Protein AF-A0A1G3V9J1-F1 (afdb_monomer_lite)

Secondary structure (DSSP, 8-state):
-HHHHHHHHHHHHHHHHHHHT-----SS--HHHHHHHHHHHHHHHHTHHHHHHHHHHHHHHHH--------

Foldseek 3Di:
DVVVVVVVVVLVVQCVVLVPVPDDDDPDCDPVNVVSVVVVVVSVVVCVVVVVVVVVVVVCVVPVDDDPDDD

Structure (mmCIF, N/CA/C/O backbone):
data_AF-A0A1G3V9J1-F1
#
_entry.id   AF-A0A1G3V9J1-F1
#
loop_
_atom_site.group_PDB
_atom_site.id
_atom_site.type_symbol
_atom_site.label_atom_id
_atom_site.label_alt_id
_atom_site.label_comp_id
_atom_site.label_asym_id
_atom_site.label_entity_id
_atom_site.label_seq_id
_atom_site.pdbx_PDB_ins_code
_atom_site.Cartn_x
_atom_site.Cartn_y
_atom_site.Cartn_z
_atom_site.occupancy
_atom_site.B_iso_or_equiv
_atom_site.auth_seq_id
_atom_site.auth_comp_id
_atom_site.auth_asym_id
_atom_site.auth_atom_id
_atom_site.pdbx_PDB_model_num
ATOM 1 N N . MET A 1 1 ? 1.872 5.383 17.266 1.00 51.09 1 MET A N 1
ATOM 2 C CA . MET A 1 1 ? 2.408 6.511 16.468 1.00 51.09 1 MET A CA 1
ATOM 3 C C . MET A 1 1 ? 3.751 6.218 15.800 1.00 51.09 1 MET A C 1
ATOM 5 O O . MET A 1 1 ? 3.860 6.477 14.614 1.00 51.09 1 MET A O 1
ATOM 9 N N . LYS A 1 2 ? 4.760 5.636 16.474 1.00 51.59 2 LYS A N 1
ATOM 10 C CA . LYS A 1 2 ? 6.052 5.336 15.811 1.00 51.59 2 LYS A CA 1
ATOM 11 C C . LYS A 1 2 ? 5.919 4.407 14.586 1.00 51.59 2 LYS A C 1
ATOM 13 O O . LYS A 1 2 ? 6.448 4.721 13.533 1.00 51.59 2 LYS A O 1
ATOM 18 N N . ARG A 1 3 ? 5.122 3.333 14.684 1.00 56.56 3 ARG A N 1
ATOM 19 C CA . ARG A 1 3 ? 4.926 2.352 13.592 1.00 56.56 3 ARG A CA 1
ATOM 20 C C . ARG A 1 3 ? 4.214 2.895 12.342 1.00 56.56 3 ARG A C 1
ATOM 22 O O . ARG A 1 3 ? 4.497 2.436 11.241 1.00 56.56 3 ARG A O 1
ATOM 29 N N . THR A 1 4 ? 3.317 3.869 12.496 1.00 59.62 4 THR A N 1
ATOM 30 C CA . THR A 1 4 ? 2.598 4.505 11.375 1.00 59.62 4 THR A CA 1
ATOM 31 C C . THR A 1 4 ? 3.480 5.497 10.616 1.00 59.62 4 THR A C 1
ATOM 33 O O . THR A 1 4 ? 3.382 5.608 9.402 1.00 59.62 4 THR A O 1
ATOM 36 N N . ILE A 1 5 ? 4.396 6.175 11.313 1.00 66.00 5 ILE A N 1
ATOM 37 C CA . ILE A 1 5 ? 5.352 7.101 10.687 1.00 66.00 5 ILE A CA 1
ATOM 38 C C . ILE A 1 5 ? 6.426 6.323 9.915 1.00 66.00 5 ILE A C 1
ATOM 40 O O . ILE A 1 5 ? 6.769 6.696 8.799 1.00 66.00 5 ILE A O 1
ATOM 44 N N . THR A 1 6 ? 6.909 5.199 10.457 1.00 67.75 6 THR A N 1
ATOM 45 C CA . THR A 1 6 ? 7.891 4.342 9.769 1.00 67.75 6 THR A CA 1
ATOM 46 C C . THR A 1 6 ? 7.328 3.708 8.494 1.00 67.75 6 THR A C 1
ATOM 48 O O . THR A 1 6 ? 8.037 3.607 7.500 1.00 67.75 6 THR A O 1
ATOM 51 N N . THR A 1 7 ? 6.051 3.315 8.491 1.00 64.56 7 THR A N 1
ATOM 52 C CA . THR A 1 7 ? 5.387 2.747 7.302 1.00 64.56 7 THR A CA 1
ATOM 53 C C . THR A 1 7 ? 5.118 3.802 6.233 1.00 64.56 7 THR A C 1
ATOM 55 O O . THR A 1 7 ? 5.361 3.544 5.058 1.00 64.56 7 THR A O 1
ATOM 58 N N . LEU A 1 8 ? 4.710 5.012 6.627 1.00 69.44 8 LEU A N 1
ATOM 59 C CA . LEU A 1 8 ? 4.551 6.133 5.699 1.00 69.44 8 LEU A CA 1
ATOM 60 C C . LEU A 1 8 ? 5.897 6.585 5.104 1.00 69.44 8 LEU A C 1
ATOM 62 O O . LEU A 1 8 ? 5.987 6.847 3.909 1.00 69.44 8 LEU A O 1
ATOM 66 N N . GLY A 1 9 ? 6.959 6.614 5.916 1.00 71.62 9 GLY A N 1
ATOM 67 C CA . GLY A 1 9 ? 8.317 6.915 5.456 1.00 71.62 9 GLY A CA 1
ATOM 68 C C . GLY A 1 9 ? 8.862 5.869 4.479 1.00 71.62 9 GLY A C 1
ATOM 69 O O . GLY A 1 9 ? 9.460 6.232 3.470 1.00 71.62 9 GLY A O 1
ATOM 70 N N . ALA A 1 10 ? 8.596 4.583 4.725 1.00 70.12 10 ALA A N 1
ATOM 71 C CA . ALA A 1 10 ? 8.951 3.511 3.796 1.00 70.12 10 ALA A CA 1
ATOM 72 C C . ALA A 1 10 ? 8.203 3.637 2.457 1.00 70.12 10 ALA A C 1
ATOM 74 O O . ALA A 1 10 ? 8.812 3.475 1.404 1.00 70.12 10 ALA A O 1
ATOM 75 N N . LEU A 1 11 ? 6.915 4.004 2.487 1.00 67.25 11 LEU A N 1
ATOM 76 C CA . LEU A 1 11 ? 6.111 4.220 1.281 1.00 67.25 11 LEU A CA 1
ATOM 77 C C . LEU A 1 11 ? 6.678 5.357 0.414 1.00 67.25 11 LEU A C 1
ATOM 79 O O . LEU A 1 11 ? 6.868 5.193 -0.791 1.00 67.25 11 LEU A O 1
ATOM 83 N N . MET A 1 12 ? 7.011 6.487 1.041 1.00 68.88 12 MET A N 1
ATOM 84 C CA . MET A 1 12 ? 7.616 7.635 0.359 1.00 68.88 12 MET A CA 1
ATOM 85 C C . MET A 1 12 ? 8.984 7.281 -0.240 1.00 68.88 12 MET A C 1
ATOM 87 O O . MET A 1 12 ? 9.252 7.630 -1.385 1.00 68.88 12 MET A O 1
ATOM 91 N N . ALA A 1 13 ? 9.814 6.519 0.481 1.00 70.25 13 ALA A N 1
ATOM 92 C CA . ALA A 1 13 ? 11.125 6.085 -0.005 1.00 70.25 13 ALA A CA 1
ATOM 93 C C . ALA A 1 13 ? 11.042 5.166 -1.239 1.00 70.25 13 ALA A C 1
ATOM 95 O O . ALA A 1 13 ? 11.900 5.243 -2.116 1.00 70.25 13 ALA A O 1
ATOM 96 N N . THR A 1 14 ? 10.000 4.332 -1.343 1.00 66.75 14 THR A N 1
ATOM 97 C CA . THR A 1 14 ? 9.781 3.471 -2.521 1.00 66.75 14 THR A CA 1
ATOM 98 C C . THR A 1 14 ? 9.230 4.208 -3.745 1.00 66.75 14 THR A C 1
ATOM 100 O O . THR A 1 14 ? 9.402 3.725 -4.861 1.00 66.75 14 THR A O 1
ATOM 103 N N . ALA A 1 15 ? 8.604 5.378 -3.568 1.00 63.44 15 ALA A N 1
ATOM 104 C CA . ALA A 1 15 ? 8.032 6.168 -4.663 1.00 63.44 15 ALA A CA 1
ATOM 105 C C . ALA A 1 15 ? 9.055 7.103 -5.341 1.00 63.44 15 ALA A C 1
ATOM 107 O O . ALA A 1 15 ? 8.920 7.414 -6.523 1.00 63.44 15 ALA A O 1
ATOM 108 N N . THR A 1 16 ? 10.107 7.514 -4.624 1.00 64.38 16 THR A N 1
ATOM 109 C CA . THR A 1 16 ? 11.181 8.392 -5.123 1.00 64.38 16 THR A CA 1
ATOM 110 C C . THR A 1 16 ? 11.838 7.931 -6.436 1.00 64.38 16 THR A C 1
ATOM 112 O O . THR A 1 16 ? 11.958 8.758 -7.342 1.00 64.38 16 THR A O 1
ATOM 115 N N . PRO A 1 17 ? 12.246 6.654 -6.615 1.00 63.53 17 PRO A N 1
ATOM 116 C CA . PRO A 1 17 ? 12.893 6.227 -7.859 1.00 63.53 17 PRO A CA 1
ATOM 117 C C . PRO A 1 17 ? 11.955 6.245 -9.077 1.00 63.53 17 PRO A C 1
ATOM 119 O O . PRO A 1 17 ? 12.432 6.393 -10.200 1.00 63.53 17 PRO A O 1
ATOM 122 N N . ALA A 1 18 ? 10.633 6.159 -8.881 1.00 63.53 18 ALA A N 1
ATOM 123 C CA . ALA A 1 18 ? 9.664 6.192 -9.979 1.00 63.53 18 ALA A CA 1
ATOM 124 C C . ALA A 1 18 ? 9.532 7.568 -10.637 1.00 63.53 18 ALA A C 1
ATOM 126 O O . ALA A 1 18 ? 9.256 7.664 -11.829 1.00 63.53 18 ALA A O 1
ATOM 127 N N . ILE A 1 19 ? 9.762 8.630 -9.866 1.00 63.12 19 ILE A N 1
ATOM 128 C CA . ILE A 1 19 ? 9.613 10.017 -10.318 1.00 63.12 19 ILE A CA 1
ATOM 129 C C . ILE A 1 19 ? 10.844 10.464 -11.131 1.00 63.12 19 ILE A C 1
ATOM 131 O O . ILE A 1 19 ? 10.730 11.313 -12.008 1.00 63.12 19 ILE A O 1
ATOM 135 N N . ALA A 1 20 ? 12.017 9.864 -10.892 1.00 64.38 20 ALA A N 1
ATOM 136 C CA . ALA A 1 20 ? 13.276 10.237 -11.546 1.00 64.38 20 ALA A CA 1
ATOM 137 C C . ALA A 1 20 ? 13.519 9.559 -12.912 1.00 64.38 20 ALA A C 1
ATOM 139 O O . ALA A 1 20 ? 14.362 10.017 -13.677 1.00 64.38 20 ALA A O 1
ATOM 140 N N . ALA A 1 21 ? 12.798 8.484 -13.243 1.00 62.84 21 ALA A N 1
ATOM 141 C CA . ALA A 1 21 ? 13.017 7.702 -14.467 1.00 62.84 21 ALA A CA 1
ATOM 142 C C . ALA A 1 21 ? 12.372 8.304 -15.740 1.00 62.84 21 ALA A C 1
ATOM 144 O O . ALA A 1 21 ? 12.407 7.688 -16.802 1.00 62.84 21 ALA A O 1
ATOM 145 N N . GLY A 1 22 ? 11.763 9.490 -15.651 1.00 58.53 22 GLY A N 1
ATOM 146 C CA . GLY A 1 22 ? 10.887 10.065 -16.680 1.00 58.53 22 GLY A CA 1
ATOM 147 C C . GLY A 1 22 ? 11.548 10.683 -17.919 1.00 58.53 22 GLY A C 1
ATOM 148 O O . GLY A 1 22 ? 10.915 11.523 -18.548 1.00 58.53 22 GLY A O 1
ATOM 149 N N . ALA A 1 23 ? 12.783 10.334 -18.289 1.00 56.88 23 ALA A N 1
ATOM 150 C CA . ALA A 1 23 ? 13.457 11.002 -19.408 1.00 56.88 23 ALA A CA 1
ATOM 151 C C . ALA A 1 23 ? 14.358 10.074 -20.230 1.00 56.88 23 ALA A C 1
ATOM 153 O O . ALA A 1 23 ? 15.581 10.143 -20.122 1.00 56.88 23 ALA A O 1
ATOM 154 N N . THR A 1 24 ? 13.784 9.225 -21.086 1.00 55.53 24 THR A N 1
ATOM 155 C CA . THR A 1 24 ? 14.476 8.799 -22.318 1.00 55.53 24 THR A CA 1
ATOM 156 C C . THR A 1 24 ? 13.473 8.294 -23.349 1.00 55.53 24 THR A C 1
ATOM 158 O O . THR A 1 24 ? 12.796 7.290 -23.136 1.00 55.53 24 THR A O 1
ATOM 161 N N . GLU A 1 25 ? 13.368 9.010 -24.466 1.00 58.91 25 GLU A N 1
ATOM 162 C CA . GLU A 1 25 ? 12.564 8.604 -25.614 1.00 58.91 25 GLU A CA 1
ATOM 163 C C . GLU A 1 25 ? 13.313 7.495 -26.357 1.00 58.91 25 GLU A C 1
ATOM 165 O O . GLU A 1 25 ? 14.420 7.681 -26.859 1.00 58.91 25 GLU A O 1
ATOM 170 N N . THR A 1 26 ? 12.755 6.293 -26.364 1.00 54.97 26 THR A N 1
ATOM 171 C CA . THR A 1 26 ? 13.208 5.195 -27.217 1.00 54.97 26 THR A CA 1
ATOM 172 C C . THR A 1 26 ? 11.953 4.506 -27.716 1.00 54.97 26 THR A C 1
ATOM 174 O O . THR A 1 26 ? 11.056 4.213 -26.929 1.00 54.97 26 THR A O 1
ATOM 177 N N . GLU A 1 27 ? 11.850 4.332 -29.029 1.00 58.44 27 GLU A N 1
ATOM 178 C CA . GLU A 1 27 ? 10.693 3.759 -29.710 1.00 58.44 27 GLU A CA 1
ATOM 179 C C . GLU A 1 27 ? 10.436 2.327 -29.212 1.00 58.44 27 GLU A C 1
ATOM 181 O O . GLU A 1 27 ? 11.073 1.365 -29.636 1.00 58.44 27 GLU A O 1
ATOM 186 N N . GLY A 1 28 ? 9.529 2.198 -28.242 1.00 65.50 28 GLY A N 1
ATOM 187 C CA . GLY A 1 28 ? 9.193 0.946 -27.571 1.00 65.50 28 GLY A CA 1
ATOM 188 C C . GLY A 1 28 ? 9.122 1.112 -26.055 1.00 65.50 28 GLY A C 1
ATOM 189 O O . GLY A 1 28 ? 9.852 1.892 -25.450 1.00 65.50 28 GLY A O 1
ATOM 190 N N . MET A 1 29 ? 8.226 0.365 -25.408 1.00 66.06 29 MET A N 1
ATOM 191 C CA . MET A 1 29 ? 8.168 0.344 -23.949 1.00 66.06 29 MET A CA 1
ATOM 192 C C . MET A 1 29 ? 9.456 -0.295 -23.410 1.00 66.06 29 MET A C 1
ATOM 194 O O . MET A 1 29 ? 9.623 -1.512 -23.454 1.00 66.06 29 MET A O 1
ATOM 198 N N . SER A 1 30 ? 10.386 0.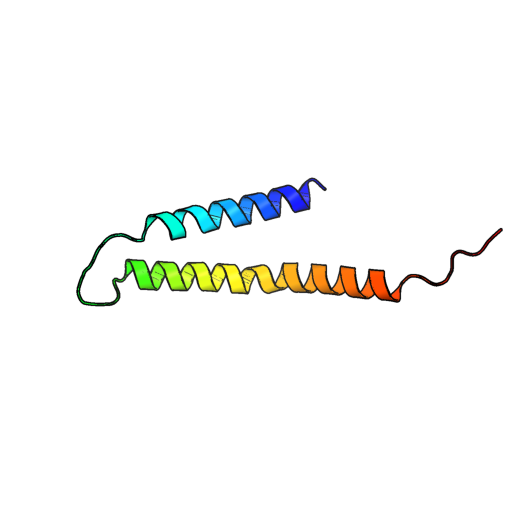549 -22.954 1.00 79.69 30 SER A N 1
ATOM 199 C CA . SER A 1 30 ? 11.684 0.128 -22.427 1.00 79.69 30 SER A CA 1
ATOM 200 C C . SER A 1 30 ? 11.501 -0.872 -21.284 1.00 79.69 30 SER A C 1
ATOM 202 O O . SER A 1 30 ? 10.595 -0.729 -20.459 1.00 79.69 30 SER A O 1
ATOM 204 N N . LEU A 1 31 ? 12.382 -1.876 -21.197 1.00 81.94 31 LEU A N 1
ATOM 205 C CA . LEU A 1 31 ? 12.382 -2.859 -20.103 1.00 81.94 31 LEU A CA 1
ATOM 206 C C . LEU A 1 31 ? 12.366 -2.185 -18.723 1.00 81.94 31 LEU A C 1
ATOM 208 O O . LEU A 1 31 ? 11.731 -2.687 -17.797 1.00 81.94 31 LEU A O 1
ATOM 212 N N . ILE A 1 32 ? 13.011 -1.022 -18.600 1.00 82.50 32 ILE A N 1
ATOM 213 C CA . ILE A 1 32 ? 13.037 -0.227 -17.368 1.00 82.50 32 ILE A CA 1
ATOM 214 C C . ILE A 1 32 ? 11.638 0.309 -17.038 1.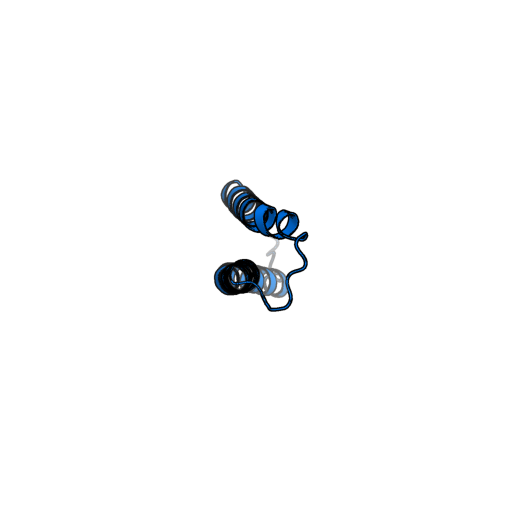00 82.50 32 ILE A C 1
ATOM 216 O O . ILE A 1 32 ? 11.222 0.251 -15.886 1.00 82.50 32 ILE A O 1
ATOM 220 N N . THR A 1 33 ? 10.878 0.763 -18.036 1.00 80.50 33 THR A N 1
ATOM 221 C CA . THR A 1 33 ? 9.495 1.234 -17.873 1.00 80.50 33 THR A CA 1
ATOM 222 C C . THR A 1 33 ? 8.563 0.100 -17.447 1.00 80.50 33 THR A C 1
ATOM 224 O O . THR A 1 33 ? 7.753 0.284 -16.540 1.00 80.50 33 THR A O 1
ATOM 227 N N . ILE A 1 34 ? 8.704 -1.092 -18.039 1.00 84.69 34 ILE A N 1
ATOM 228 C CA . ILE A 1 34 ? 7.924 -2.283 -17.655 1.00 84.69 34 ILE A CA 1
ATOM 229 C C . ILE A 1 34 ? 8.220 -2.663 -16.205 1.00 84.69 34 ILE A C 1
ATOM 231 O O . ILE A 1 34 ? 7.298 -2.894 -15.423 1.00 84.69 34 ILE A O 1
ATOM 235 N N . LEU A 1 35 ? 9.501 -2.700 -15.832 1.00 84.44 35 LEU A N 1
ATOM 236 C CA . LEU A 1 35 ? 9.917 -3.034 -14.476 1.0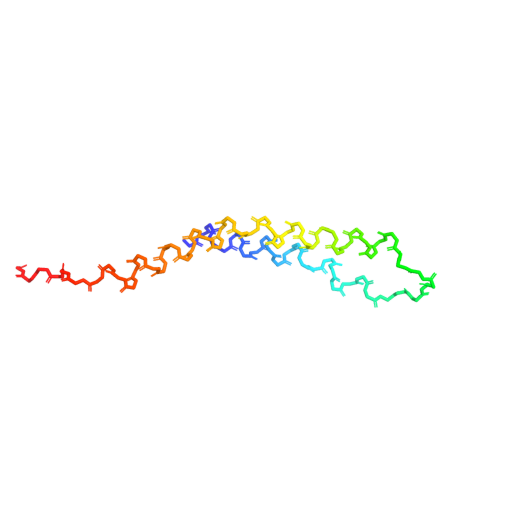0 84.44 35 LEU A CA 1
ATOM 237 C C . LEU A 1 35 ? 9.456 -1.968 -13.474 1.00 84.44 35 LEU A C 1
ATOM 239 O O . LEU A 1 35 ? 9.019 -2.310 -12.378 1.00 84.44 35 LEU A O 1
ATOM 243 N N . LEU A 1 36 ? 9.475 -0.693 -13.866 1.00 83.88 36 LEU A N 1
ATOM 244 C CA . LEU A 1 36 ? 8.988 0.411 -13.048 1.00 83.88 36 LEU A CA 1
ATOM 245 C C . LEU A 1 36 ? 7.488 0.292 -12.766 1.00 83.88 36 LEU A C 1
ATOM 247 O O . LEU A 1 36 ? 7.079 0.325 -11.606 1.00 83.88 36 LEU A O 1
ATOM 251 N N . ILE A 1 37 ? 6.670 0.127 -13.810 1.00 84.50 37 ILE A N 1
ATOM 252 C CA . ILE A 1 37 ? 5.220 -0.053 -13.667 1.00 84.50 37 ILE A CA 1
ATOM 253 C C . ILE A 1 37 ? 4.918 -1.340 -12.890 1.00 84.50 37 ILE A C 1
ATOM 255 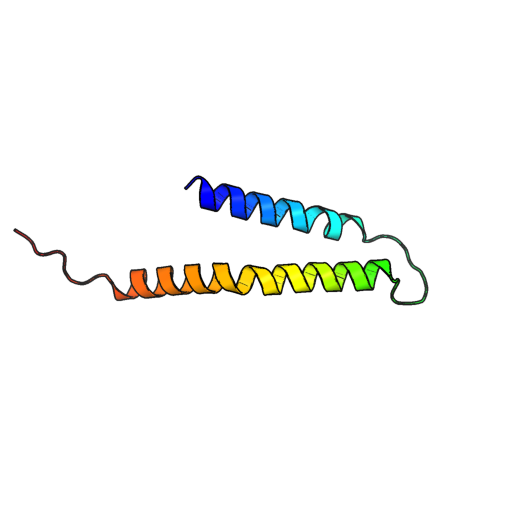O O . ILE A 1 37 ? 4.040 -1.336 -12.030 1.00 84.50 37 ILE A O 1
ATOM 259 N N . GLY A 1 38 ? 5.651 -2.426 -13.144 1.00 86.25 38 GLY A N 1
ATOM 260 C CA . GLY A 1 38 ? 5.472 -3.705 -12.460 1.00 86.25 38 GLY A CA 1
ATOM 261 C C . GLY A 1 38 ? 5.760 -3.618 -10.960 1.00 86.25 38 GLY A C 1
ATOM 262 O O . GLY A 1 38 ? 4.938 -4.044 -10.150 1.00 86.25 38 GLY A O 1
ATOM 263 N N . VAL A 1 39 ? 6.887 -3.014 -10.573 1.00 84.62 39 VAL A N 1
ATOM 264 C CA . VAL A 1 39 ? 7.249 -2.807 -9.161 1.00 84.62 39 VAL A CA 1
ATOM 265 C C . VAL A 1 39 ? 6.304 -1.802 -8.501 1.00 84.62 39 VAL A C 1
ATOM 267 O O . VAL A 1 39 ? 5.823 -2.061 -7.400 1.00 84.62 39 VAL A O 1
ATOM 270 N N . GLY A 1 40 ? 5.964 -0.702 -9.179 1.00 83.81 40 GLY A N 1
ATOM 271 C CA . GLY A 1 40 ? 4.979 0.270 -8.698 1.00 83.81 40 GLY A CA 1
ATOM 272 C C . GLY A 1 40 ? 3.607 -0.362 -8.452 1.00 83.81 40 GLY A C 1
ATOM 273 O O . GLY A 1 40 ? 3.020 -0.182 -7.385 1.00 83.81 40 GLY A O 1
ATOM 274 N N . GLY A 1 41 ? 3.128 -1.182 -9.388 1.00 85.38 41 GLY A N 1
ATOM 275 C CA . GLY A 1 41 ? 1.893 -1.950 -9.244 1.00 85.38 41 GLY A CA 1
ATOM 276 C C . GLY A 1 41 ? 1.959 -2.948 -8.087 1.00 85.38 41 GLY A C 1
ATOM 277 O O . GLY A 1 41 ? 1.026 -3.025 -7.288 1.00 85.38 41 GLY A O 1
ATOM 278 N N . LEU A 1 42 ? 3.079 -3.656 -7.927 1.00 86.50 42 LEU A N 1
ATOM 279 C CA . LEU A 1 42 ? 3.277 -4.603 -6.829 1.00 86.50 42 LEU A CA 1
ATOM 280 C C . LEU A 1 42 ? 3.279 -3.911 -5.456 1.00 86.50 42 LEU A C 1
ATOM 282 O O . LEU A 1 42 ? 2.729 -4.458 -4.499 1.00 86.50 42 LEU A O 1
ATOM 286 N N . ILE A 1 43 ? 3.830 -2.697 -5.353 1.00 85.06 43 ILE A N 1
ATOM 287 C CA . ILE A 1 43 ? 3.772 -1.868 -4.138 1.00 85.06 43 ILE A CA 1
ATOM 288 C C . ILE A 1 43 ? 2.319 -1.491 -3.821 1.00 85.06 43 ILE A C 1
ATOM 290 O O . ILE A 1 43 ? 1.871 -1.692 -2.690 1.00 85.06 43 ILE A O 1
ATOM 294 N N . VAL A 1 44 ? 1.560 -1.018 -4.818 1.00 84.69 44 VAL A N 1
ATOM 295 C CA . VAL A 1 44 ? 0.139 -0.647 -4.667 1.00 84.69 44 VAL A CA 1
ATOM 296 C C . VAL A 1 44 ? -0.721 -1.843 -4.237 1.00 84.69 44 VAL A C 1
ATOM 298 O O . VAL A 1 44 ? -1.610 -1.697 -3.398 1.00 84.69 44 VAL A O 1
ATOM 301 N N . VAL A 1 45 ? -0.440 -3.041 -4.749 1.00 87.00 45 VAL A N 1
ATOM 302 C CA . VAL A 1 45 ? -1.126 -4.271 -4.325 1.00 87.00 45 VAL A CA 1
ATOM 303 C C . VAL A 1 45 ? -0.697 -4.686 -2.916 1.00 87.00 45 VAL A C 1
ATOM 305 O O . VAL A 1 45 ? -1.534 -5.057 -2.096 1.00 87.00 45 VAL A O 1
ATOM 308 N N . SER A 1 46 ? 0.590 -4.577 -2.586 1.00 83.81 46 SER A N 1
ATOM 309 C CA . SER A 1 46 ? 1.116 -4.975 -1.272 1.00 83.81 46 SER A CA 1
ATOM 310 C C . SER A 1 46 ? 0.570 -4.108 -0.132 1.00 83.81 46 SER A C 1
ATOM 312 O O . SER A 1 46 ? 0.347 -4.602 0.975 1.00 83.81 46 SER A O 1
ATOM 314 N N . GLN A 1 47 ? 0.273 -2.830 -0.391 1.00 83.00 47 GLN A N 1
ATOM 315 C CA . GLN A 1 47 ? -0.362 -1.943 0.591 1.00 83.00 47 GLN A CA 1
ATOM 316 C C . GLN A 1 47 ? -1.876 -2.177 0.765 1.00 83.00 47 GLN A C 1
ATOM 318 O O . GLN A 1 47 ? -2.492 -1.563 1.639 1.00 83.00 47 GLN A O 1
ATOM 323 N N . LEU A 1 48 ? -2.494 -3.079 -0.007 1.00 82.81 48 LEU A N 1
ATOM 324 C CA . LEU A 1 48 ? -3.919 -3.388 0.125 1.00 82.81 48 LEU A CA 1
ATOM 325 C C . LEU A 1 48 ? -4.235 -3.986 1.506 1.00 82.81 48 LEU A C 1
ATOM 327 O O . LEU A 1 48 ? -5.251 -3.655 2.110 1.00 82.81 48 LEU A O 1
ATOM 331 N N . ILE A 1 49 ? -3.324 -4.794 2.056 1.00 84.50 49 ILE A N 1
ATOM 332 C CA . ILE A 1 49 ? -3.448 -5.368 3.404 1.00 84.50 49 ILE A CA 1
ATOM 333 C C . ILE A 1 49 ? -3.503 -4.263 4.481 1.00 84.50 49 ILE A C 1
ATOM 335 O O . ILE A 1 49 ? -4.490 -4.212 5.223 1.00 84.50 49 ILE A O 1
ATOM 339 N N . PRO A 1 50 ? -2.515 -3.348 4.594 1.00 78.38 50 PRO A N 1
ATOM 340 C CA . PRO A 1 50 ? -2.596 -2.249 5.552 1.00 78.38 50 PRO A CA 1
ATOM 341 C C . PRO A 1 50 ? -3.776 -1.305 5.282 1.00 78.38 50 PRO A C 1
ATOM 343 O O . PRO A 1 50 ? -4.371 -0.824 6.247 1.00 78.38 50 PRO A O 1
ATOM 346 N N . ALA A 1 51 ? -4.177 -1.096 4.022 1.00 83.69 51 ALA A N 1
ATOM 347 C CA . ALA A 1 51 ? -5.360 -0.303 3.679 1.00 83.69 51 ALA A CA 1
ATOM 348 C C . ALA A 1 51 ? -6.658 -0.923 4.228 1.00 83.69 51 ALA A C 1
ATOM 350 O O . ALA A 1 51 ? -7.455 -0.223 4.853 1.00 83.69 51 ALA A O 1
ATOM 351 N N . ILE A 1 52 ? -6.847 -2.239 4.079 1.00 88.38 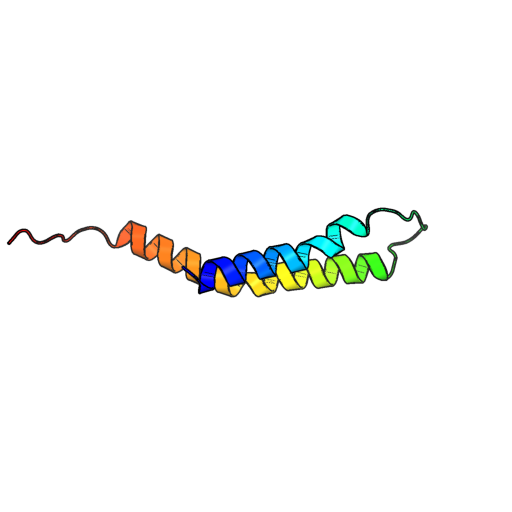52 ILE A N 1
ATOM 352 C CA . ILE A 1 52 ? -8.011 -2.965 4.616 1.00 88.38 52 ILE A CA 1
ATOM 353 C C . ILE A 1 52 ? -8.028 -2.919 6.151 1.00 88.38 52 ILE A C 1
ATOM 355 O O . ILE A 1 52 ? -9.084 -2.719 6.756 1.00 88.38 52 ILE A O 1
ATOM 359 N N . ILE A 1 53 ? -6.868 -3.067 6.800 1.00 87.62 53 ILE A N 1
ATOM 360 C CA . ILE A 1 53 ? -6.752 -2.967 8.265 1.00 87.62 53 ILE A CA 1
ATOM 361 C C . ILE A 1 53 ? -7.172 -1.571 8.746 1.00 87.62 53 ILE A C 1
ATOM 363 O O . ILE A 1 53 ? -7.936 -1.459 9.710 1.00 87.62 53 ILE A O 1
ATOM 367 N N . LEU A 1 54 ? -6.715 -0.515 8.066 1.00 86.69 54 LEU A N 1
ATOM 368 C CA . LEU A 1 54 ? -7.089 0.866 8.373 1.00 86.69 54 LEU A CA 1
ATOM 369 C C . LEU A 1 54 ? -8.588 1.101 8.162 1.00 86.69 54 LEU A C 1
ATOM 371 O O . LEU A 1 54 ? -9.252 1.636 9.050 1.00 86.69 54 LEU A O 1
ATOM 375 N N . LEU A 1 55 ? -9.133 0.639 7.033 1.00 87.69 55 LEU A N 1
ATOM 376 C CA . LEU A 1 55 ? -10.550 0.763 6.697 1.00 87.69 55 LEU A CA 1
ATOM 377 C C . LEU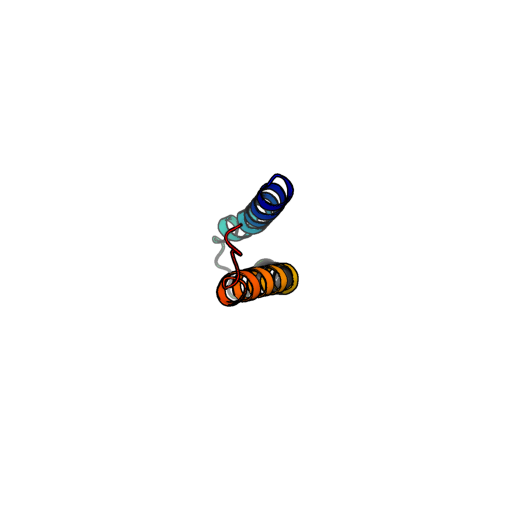 A 1 55 ? -11.432 0.095 7.757 1.00 87.69 55 LEU A C 1
ATOM 379 O O . LEU A 1 55 ? -12.389 0.698 8.238 1.00 87.69 55 LEU A O 1
ATOM 383 N N . ARG A 1 56 ? -11.071 -1.114 8.200 1.00 88.00 56 ARG A N 1
ATOM 384 C CA . ARG A 1 56 ? -11.773 -1.815 9.284 1.00 88.00 56 ARG A CA 1
ATOM 385 C C . ARG A 1 56 ? -11.722 -1.036 10.601 1.00 88.00 56 ARG A C 1
ATOM 387 O O . ARG A 1 56 ? -12.711 -1.015 11.332 1.00 88.00 56 ARG A O 1
ATOM 394 N N . GLY A 1 57 ? -10.591 -0.399 10.905 1.00 86.44 57 GLY A N 1
ATOM 395 C CA . GLY A 1 57 ? -10.440 0.473 12.071 1.00 86.44 57 GLY A CA 1
ATOM 396 C C . GLY A 1 57 ? -11.367 1.689 12.020 1.00 86.44 57 GLY A C 1
ATOM 397 O O . GLY A 1 57 ? -12.026 1.988 13.014 1.00 86.44 57 GLY A O 1
ATOM 398 N N . ILE A 1 58 ? -11.477 2.335 10.855 1.00 87.25 58 ILE A N 1
ATOM 399 C CA . ILE A 1 58 ? -12.365 3.485 10.627 1.00 87.25 58 ILE A CA 1
ATOM 400 C C . ILE A 1 58 ? -13.832 3.068 10.741 1.00 87.25 58 ILE A C 1
ATOM 402 O O . ILE A 1 58 ? -14.576 3.695 11.486 1.00 87.25 58 ILE A O 1
ATOM 406 N N . VAL A 1 59 ? -14.239 1.980 10.078 1.00 88.94 59 VAL A N 1
ATOM 407 C CA . VAL A 1 59 ? -15.611 1.446 10.154 1.00 88.94 59 VAL A CA 1
ATOM 408 C C . VAL A 1 59 ? -15.978 1.125 11.605 1.00 88.94 59 VAL A C 1
ATOM 410 O O . VAL A 1 59 ? -17.014 1.562 12.098 1.00 88.94 59 VAL A O 1
ATOM 413 N N . LYS A 1 60 ? -15.102 0.434 12.343 1.00 83.25 60 LYS A N 1
ATOM 414 C CA . LYS A 1 60 ? -15.335 0.136 13.762 1.00 83.25 60 LYS A CA 1
ATOM 415 C C . LYS A 1 60 ? -15.383 1.398 14.631 1.00 83.25 60 LYS A C 1
ATOM 417 O O . LYS A 1 60 ? -16.142 1.427 15.590 1.00 83.25 60 LYS A O 1
ATOM 422 N N . GLY A 1 61 ? -14.587 2.420 14.322 1.00 83.00 61 GLY A N 1
ATOM 423 C CA . GLY A 1 61 ? -14.610 3.704 15.025 1.00 83.00 61 GLY A CA 1
ATOM 424 C C . GLY A 1 61 ? -15.887 4.502 14.758 1.00 83.00 61 GLY A C 1
ATOM 425 O O . GLY A 1 61 ? -16.448 5.073 15.687 1.00 83.00 61 GLY A O 1
ATOM 426 N N . LEU A 1 62 ? -16.375 4.487 13.517 1.00 84.75 62 LEU A N 1
ATOM 427 C CA . LEU A 1 62 ? -17.576 5.207 13.097 1.00 84.75 62 LEU A CA 1
ATOM 428 C C . LEU A 1 62 ? -18.856 4.579 13.666 1.00 84.75 62 LEU A C 1
ATOM 430 O O . LEU A 1 62 ? -19.739 5.298 14.120 1.00 84.75 62 LEU A O 1
ATOM 434 N N . PHE A 1 63 ? -18.934 3.246 13.704 1.00 84.00 63 PHE A N 1
ATOM 435 C CA . PHE A 1 63 ? -20.095 2.516 14.233 1.00 84.00 63 PHE A CA 1
ATOM 436 C C . PHE A 1 63 ? -19.948 2.084 15.705 1.00 84.00 63 PHE A C 1
ATOM 438 O O . PHE A 1 63 ? -20.863 1.498 16.273 1.00 84.00 63 PHE A O 1
ATOM 445 N N . GLY A 1 64 ? -18.804 2.353 16.343 1.00 67.38 64 GLY A N 1
ATOM 446 C CA . GLY A 1 64 ? -18.491 1.918 17.711 1.00 67.38 64 GLY A CA 1
ATOM 447 C C . GLY A 1 64 ? -18.839 2.915 18.821 1.00 67.38 64 GLY A C 1
ATOM 448 O O . GLY A 1 64 ? -18.543 2.648 19.986 1.00 67.38 64 GLY A O 1
ATOM 449 N N . VAL A 1 65 ? -19.439 4.064 18.502 1.00 62.97 65 VAL A N 1
ATOM 450 C CA . VAL A 1 65 ? -19.774 5.110 19.483 1.00 62.97 65 VAL A CA 1
ATOM 451 C C . VAL A 1 65 ? -21.268 5.086 19.803 1.00 62.97 65 VAL A C 1
ATOM 453 O O . VAL A 1 65 ? -22.036 5.776 19.141 1.00 62.97 65 VAL A O 1
ATOM 456 N N . THR A 1 66 ? -21.700 4.343 20.837 1.00 60.66 66 THR A N 1
ATOM 457 C CA . THR A 1 66 ? -22.995 4.630 21.516 1.00 60.66 66 THR A CA 1
ATOM 458 C C . THR A 1 66 ? -23.163 4.135 22.969 1.00 60.66 66 THR A C 1
ATOM 460 O O . THR A 1 66 ? -24.291 4.059 23.428 1.00 60.66 66 THR A O 1
ATOM 463 N N . VAL A 1 67 ? -22.131 3.856 23.781 1.00 60.59 67 VAL A N 1
ATOM 464 C CA . VAL A 1 67 ? -22.372 3.748 25.248 1.00 60.59 67 VAL A CA 1
ATOM 465 C C . VAL A 1 67 ? -21.212 4.321 26.062 1.00 60.59 67 VAL A C 1
ATOM 467 O O . VAL A 1 67 ? -20.361 3.602 26.581 1.00 60.59 67 VAL A O 1
ATOM 470 N N . ARG A 1 68 ? -21.193 5.648 26.223 1.00 59.94 68 ARG A N 1
ATOM 471 C CA . ARG A 1 68 ? -20.638 6.261 27.437 1.00 59.94 68 ARG A CA 1
ATOM 472 C C . ARG A 1 68 ? -21.717 6.097 28.504 1.00 59.94 68 ARG A C 1
ATOM 474 O O . ARG A 1 68 ? -22.716 6.804 28.462 1.00 59.94 68 ARG A O 1
ATOM 481 N N . LYS A 1 69 ? -21.560 5.123 29.400 1.00 51.81 69 LYS A N 1
ATOM 482 C CA . LYS A 1 69 ? -22.418 5.005 30.584 1.00 51.81 69 LYS A CA 1
ATOM 483 C C . LYS A 1 69 ? -22.026 6.142 31.543 1.00 51.81 69 LYS A C 1
ATOM 485 O O . LYS A 1 69 ? -20.850 6.191 31.901 1.00 51.81 69 LYS A O 1
ATOM 490 N N . PRO A 1 70 ? -22.934 7.065 31.905 1.00 63.50 70 PRO A N 1
ATOM 491 C CA . PRO A 1 70 ? -22.663 8.030 32.958 1.00 63.50 70 PRO A CA 1
ATOM 492 C C . PRO A 1 70 ? -22.884 7.330 34.302 1.00 63.50 70 PRO A C 1
ATOM 494 O O . PRO A 1 70 ? -24.010 6.946 34.614 1.00 63.50 70 PRO A O 1
ATOM 497 N N . LEU A 1 71 ? -21.806 7.111 35.051 1.00 54.16 71 LEU A N 1
ATOM 498 C CA . LEU A 1 71 ? -21.818 6.868 36.493 1.00 54.16 71 LEU A CA 1
ATOM 499 C C . LEU A 1 71 ? -20.628 7.615 37.088 1.00 54.16 71 LEU A C 1
ATOM 501 O O . LEU A 1 71 ? -19.506 7.384 36.582 1.00 54.16 71 LEU A O 1
#

Radius of gyration: 19.73 Å; chains: 1; bounding box: 38×16×66 Å

Sequence (71 aa):
MKRTITTLGALMATATPAIAAGATETEGMSLITILLIGVGGLIVVSQLIPAIILLRGIVKGLFGVTVRKPL

pLDDT: mean 72.96, std 11.98, range [51.09, 88.94]